Protein AF-A0A963ED57-F1 (afdb_monomer)

Sequence (157 aa):
MKINTRLAALLLGLLLVPQVSIGATWYTIELVLFTRNTTPAASGEVWSQASGDLDWDSSRSGNYALVPGGSLRLSGIEQALKQAAGLTPVIHTAWQQPAYSRNAATPFYLKSDREIAPGTPLIEGMVKVSVSRYLHVDLDLLMRGA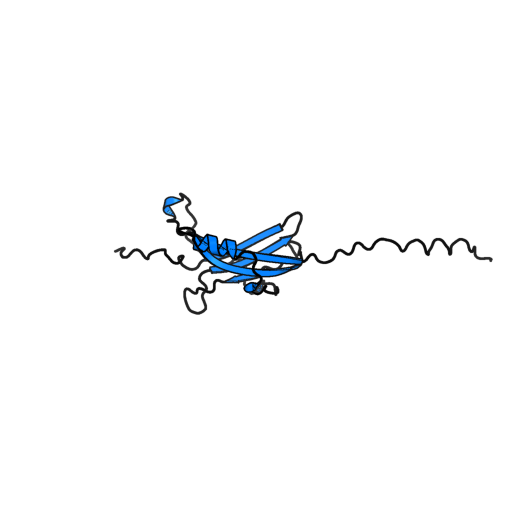PAGAARLPGGF

Mean predicted aligned error: 11.8 Å

Radius of gyration: 25.61 Å; Cα contacts (8 Å, |Δi|>4): 220; chains: 1; bounding box: 74×44×82 Å

Foldseek 3Di:
DDDDPPPPVVVVPPPPPPPPPPDFDKDKDKDWDKFFPDDPVVVPDDDPPDQDDFPDDPVQADDFAWDDPVPQPCVVVQVVQVVDPRMGTFDITITMDTQAAPVGWTWHKDFGPDAPDVVHGQKIFTWTWHDDVHIDIDTGMTGPDDDPPPDPPPDDD

Secondary structure (DSSP, 8-state):
----TTSTTTSSSTT----------EEEEEEEEEEE---GGGT-----S--PPPSS-GGG---PEEPPGGG-S-HHHHHHHHHSTTEEEEEEEEEEEE---TTTPPPEEEE-S-EEETTEESEEEEEEEEESSSEEEEEEEEE-SPPTT----S---

Solvent-accessible surface area (backbone atoms only — not comparable to full-atom values): 10128 Å² total; per-residue (Å²): 141,81,84,75,82,76,62,69,72,67,70,74,69,76,75,80,68,81,76,77,75,82,65,83,52,72,42,79,51,73,48,77,43,65,46,68,75,66,65,62,83,77,72,76,57,86,71,77,86,70,78,68,79,74,90,71,62,72,87,55,40,47,93,59,51,72,51,59,79,93,73,57,84,56,59,68,56,55,52,51,37,62,71,38,89,53,37,44,69,54,39,77,52,35,31,43,44,66,69,26,38,72,91,70,36,46,29,38,68,49,63,25,89,53,57,80,46,95,96,36,46,31,33,36,37,36,42,32,58,22,39,72,100,53,83,43,77,49,79,45,77,44,69,76,61,80,59,94,80,68,70,79,75,86,81,84,132

Structure (mmCIF, N/CA/C/O backbone):
data_AF-A0A963ED57-F1
#
_entry.id   AF-A0A963ED57-F1
#
loop_
_atom_site.group_PDB
_atom_site.id
_atom_site.type_symbol
_atom_site.label_atom_id
_atom_site.label_alt_id
_atom_site.label_comp_id
_atom_site.label_asym_id
_atom_site.label_entity_id
_atom_site.label_seq_id
_atom_site.pdbx_PDB_ins_code
_atom_site.Cartn_x
_atom_site.Cartn_y
_atom_site.Cartn_z
_atom_site.occupancy
_atom_site.B_iso_or_equiv
_atom_site.auth_seq_id
_atom_site.auth_comp_id
_atom_site.auth_asym_id
_atom_site.auth_atom_id
_atom_site.pdbx_PDB_model_num
ATOM 1 N N . MET A 1 1 ? 55.227 -20.324 -46.905 1.00 44.97 1 MET A N 1
ATOM 2 C CA . MET A 1 1 ? 54.123 -19.784 -46.086 1.00 44.97 1 MET A CA 1
ATOM 3 C C . MET A 1 1 ? 52.806 -20.080 -46.801 1.00 44.97 1 MET A C 1
ATOM 5 O O . MET A 1 1 ? 52.535 -19.462 -47.819 1.00 44.97 1 MET A O 1
ATOM 9 N N . LYS A 1 2 ? 52.058 -21.104 -46.371 1.00 43.78 2 LYS A N 1
ATOM 10 C CA . LYS A 1 2 ? 50.724 -21.449 -46.896 1.00 43.78 2 LYS A CA 1
ATOM 11 C C . LYS A 1 2 ? 49.820 -21.702 -45.689 1.00 43.78 2 LYS A C 1
ATOM 13 O O . LYS A 1 2 ? 50.120 -22.567 -44.876 1.00 43.78 2 LYS A O 1
ATOM 18 N N . ILE A 1 3 ? 48.812 -20.851 -45.534 1.00 56.28 3 ILE A N 1
ATOM 19 C CA . ILE A 1 3 ? 47.884 -20.810 -44.399 1.00 56.28 3 ILE A CA 1
ATOM 20 C C . ILE A 1 3 ? 46.877 -21.962 -44.528 1.00 56.28 3 ILE A C 1
ATOM 22 O O . ILE A 1 3 ? 46.279 -22.153 -45.585 1.00 56.28 3 ILE A O 1
ATOM 26 N N . ASN A 1 4 ? 46.710 -22.736 -43.453 1.00 53.25 4 ASN A N 1
ATOM 27 C CA . ASN A 1 4 ? 45.849 -23.917 -43.395 1.00 53.25 4 ASN A CA 1
ATOM 28 C C . ASN A 1 4 ? 44.364 -23.520 -43.298 1.00 53.25 4 ASN A C 1
ATOM 30 O O . ASN A 1 4 ? 43.897 -23.039 -42.269 1.00 53.25 4 ASN A O 1
ATOM 34 N N . THR A 1 5 ? 43.592 -23.803 -44.346 1.00 55.78 5 THR A N 1
ATOM 35 C CA . THR A 1 5 ? 42.151 -23.514 -44.504 1.00 55.78 5 THR A CA 1
ATOM 36 C C . THR A 1 5 ? 41.204 -24.396 -43.673 1.00 55.78 5 THR A C 1
ATOM 38 O O . THR A 1 5 ? 40.006 -24.432 -43.932 1.00 55.78 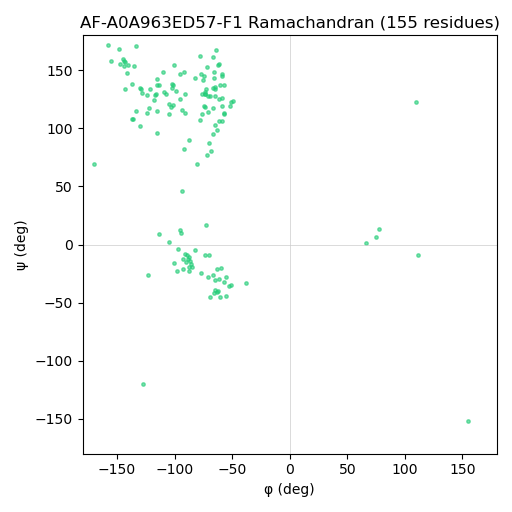5 THR A O 1
ATOM 41 N N . ARG A 1 6 ? 41.691 -25.098 -42.641 1.00 50.69 6 ARG A N 1
ATOM 42 C CA . ARG A 1 6 ? 40.846 -25.934 -41.756 1.00 50.69 6 ARG A CA 1
ATOM 43 C C . ARG A 1 6 ? 40.308 -25.186 -40.527 1.00 50.69 6 ARG A C 1
ATOM 45 O O . ARG A 1 6 ? 39.450 -25.712 -39.831 1.00 50.69 6 ARG A O 1
ATOM 52 N N . LEU A 1 7 ? 40.768 -23.955 -40.289 1.00 49.81 7 LEU A N 1
ATOM 53 C CA . LEU A 1 7 ? 40.365 -23.127 -39.142 1.00 49.81 7 LEU A CA 1
ATOM 54 C C . LEU A 1 7 ? 39.118 -22.259 -39.394 1.00 49.81 7 LEU A C 1
ATOM 56 O O . LEU A 1 7 ? 38.535 -21.752 -38.442 1.00 49.81 7 LEU A O 1
ATOM 60 N N . ALA A 1 8 ? 38.661 -22.122 -40.644 1.00 47.25 8 ALA A N 1
ATOM 61 C CA . ALA A 1 8 ? 37.524 -21.254 -40.971 1.00 47.25 8 ALA A CA 1
ATOM 62 C C . ALA A 1 8 ? 36.150 -21.853 -40.605 1.00 47.25 8 ALA A C 1
ATOM 64 O O . ALA A 1 8 ? 35.205 -21.108 -40.368 1.00 47.25 8 ALA A O 1
ATOM 65 N N . ALA A 1 9 ? 36.026 -23.183 -40.511 1.00 47.84 9 ALA A N 1
ATOM 66 C CA . ALA A 1 9 ? 34.744 -23.835 -40.219 1.00 47.84 9 ALA A CA 1
ATOM 67 C C . ALA A 1 9 ? 34.430 -23.950 -38.714 1.00 47.84 9 ALA A C 1
ATOM 69 O O . ALA A 1 9 ? 33.278 -24.160 -38.348 1.00 47.84 9 ALA A O 1
ATOM 70 N N . LEU A 1 10 ? 35.426 -23.787 -37.833 1.00 45.84 10 LEU A N 1
ATOM 71 C CA . LEU A 1 10 ? 35.242 -23.920 -36.380 1.00 45.84 10 LEU A CA 1
ATOM 72 C C . LEU A 1 10 ? 34.862 -22.602 -35.683 1.00 45.84 10 LEU A C 1
ATOM 74 O O . LEU A 1 10 ? 34.364 -22.629 -34.563 1.00 45.84 10 LEU A O 1
ATOM 78 N N . LEU A 1 11 ? 35.039 -21.458 -36.351 1.00 49.28 11 LEU A N 1
ATOM 79 C CA . LEU A 1 11 ? 34.681 -20.135 -35.821 1.00 49.28 11 LEU A CA 1
ATOM 80 C C . LEU A 1 11 ? 33.221 -19.732 -36.090 1.00 49.28 11 LEU A C 1
ATOM 82 O O . LEU A 1 11 ? 32.723 -18.822 -35.436 1.00 49.28 11 LEU A O 1
ATOM 86 N N . LEU A 1 12 ? 32.512 -20.422 -36.993 1.00 47.50 12 LEU A N 1
ATOM 87 C CA . LEU A 1 12 ? 31.107 -20.118 -37.309 1.00 47.50 12 LEU A CA 1
ATOM 88 C C . LEU A 1 12 ? 30.088 -20.919 -36.474 1.00 47.50 12 LEU A C 1
ATOM 90 O O . LEU A 1 12 ? 28.908 -20.585 -36.470 1.00 47.50 12 LEU A O 1
ATOM 94 N N . GLY A 1 13 ? 30.525 -21.962 -35.759 1.00 48.44 13 GLY A N 1
ATOM 95 C CA . GLY A 1 13 ? 29.647 -22.823 -34.953 1.00 48.44 13 GLY A CA 1
ATOM 96 C C . GLY A 1 13 ? 29.433 -22.373 -33.502 1.00 48.44 13 GLY A C 1
ATOM 97 O O . GLY A 1 13 ? 28.594 -22.944 -32.814 1.00 48.44 13 GLY A O 1
ATOM 98 N N . LEU A 1 14 ? 30.169 -21.364 -33.017 1.00 49.56 14 LEU A N 1
ATOM 99 C CA . LEU A 1 14 ? 30.226 -21.016 -31.587 1.00 49.56 14 LEU A CA 1
ATOM 100 C C . LEU A 1 14 ? 29.253 -19.898 -31.151 1.00 49.56 14 LEU A C 1
ATOM 102 O O . LEU A 1 14 ? 29.373 -19.381 -30.045 1.00 49.56 14 LEU A O 1
ATOM 106 N N . LEU A 1 15 ? 28.286 -19.507 -31.987 1.00 54.69 15 LEU A N 1
ATOM 107 C CA . LEU A 1 15 ? 27.373 -18.386 -31.689 1.00 54.69 15 LEU A CA 1
ATOM 108 C C . LEU A 1 15 ? 25.898 -18.775 -31.488 1.00 54.69 15 LEU A C 1
ATOM 110 O O . LEU A 1 15 ? 25.062 -17.893 -31.323 1.00 54.69 15 LEU A O 1
ATOM 114 N N . LEU A 1 16 ? 25.565 -20.069 -31.405 1.00 56.88 16 LEU A N 1
ATOM 115 C CA . LEU A 1 16 ? 24.228 -20.534 -30.996 1.00 56.88 16 LEU A CA 1
ATOM 116 C C . LEU A 1 16 ? 24.154 -20.834 -29.487 1.00 56.88 16 LEU A C 1
ATOM 118 O O . LEU A 1 16 ? 23.624 -21.859 -29.065 1.00 56.88 16 LEU A O 1
ATOM 122 N N . VAL A 1 17 ? 24.680 -19.942 -28.642 1.00 68.94 17 VAL A N 1
ATOM 123 C CA . VAL A 1 17 ? 24.314 -19.979 -27.218 1.00 68.94 17 VAL A CA 1
ATOM 124 C C . VAL A 1 17 ? 22.889 -19.431 -27.122 1.00 68.94 17 VAL A C 1
ATOM 126 O O . VAL A 1 17 ? 22.691 -18.269 -27.498 1.00 68.94 17 VAL A O 1
ATOM 129 N N . PRO A 1 18 ? 21.893 -20.209 -26.649 1.00 62.72 18 PRO A N 1
ATOM 130 C CA . PRO A 1 18 ? 20.570 -19.665 -26.396 1.00 62.72 18 PRO A CA 1
ATOM 131 C C . PRO A 1 18 ? 20.734 -18.518 -25.404 1.00 62.72 18 PRO A C 1
ATOM 133 O O . PRO A 1 18 ? 21.156 -18.713 -24.264 1.00 62.72 18 PRO A O 1
ATOM 136 N N . GLN A 1 19 ? 20.459 -17.302 -25.868 1.00 66.00 19 GLN A N 1
ATOM 137 C CA . GLN A 1 19 ? 20.383 -16.149 -24.993 1.00 66.00 19 GLN A CA 1
ATOM 138 C C . GLN A 1 19 ? 19.189 -16.414 -24.081 1.00 66.00 19 GLN A C 1
ATOM 140 O O . GLN A 1 19 ? 18.041 -16.319 -24.515 1.00 66.00 19 GLN A O 1
ATOM 145 N N . VAL A 1 20 ? 19.438 -16.814 -22.834 1.00 61.75 20 VAL A N 1
ATOM 146 C CA . VAL A 1 20 ? 18.385 -16.807 -21.823 1.00 61.75 20 VAL A CA 1
ATOM 147 C C . VAL A 1 20 ? 18.059 -15.337 -21.608 1.00 61.75 20 VAL A C 1
ATOM 149 O O . VAL A 1 20 ? 18.759 -14.632 -20.883 1.00 61.75 20 VAL A O 1
ATOM 152 N N . SER A 1 21 ? 17.040 -14.843 -22.308 1.00 60.00 21 SER A N 1
ATOM 153 C CA . SER A 1 21 ? 16.480 -13.530 -22.037 1.00 60.00 21 SER A CA 1
ATOM 154 C C . SER A 1 21 ? 15.910 -13.573 -20.627 1.00 60.00 21 SER A C 1
ATOM 156 O O . SER A 1 21 ? 14.800 -14.055 -20.408 1.00 60.00 21 SER A O 1
ATOM 158 N N . ILE A 1 22 ? 16.671 -13.070 -19.656 1.00 59.59 22 ILE A N 1
ATOM 159 C CA . ILE A 1 22 ? 16.126 -12.695 -18.354 1.00 59.59 22 ILE A CA 1
ATOM 160 C C . ILE A 1 22 ? 15.314 -11.423 -18.605 1.00 59.59 22 ILE A C 1
ATOM 162 O O . ILE A 1 22 ? 15.776 -10.305 -18.388 1.00 59.59 22 ILE A O 1
ATOM 166 N N . GLY A 1 23 ? 14.119 -11.585 -19.174 1.00 58.78 23 GLY A N 1
ATOM 167 C CA . GLY A 1 23 ? 13.146 -10.507 -19.232 1.00 58.78 23 GLY A CA 1
ATOM 168 C C . GLY A 1 23 ? 12.803 -10.091 -17.806 1.00 58.78 23 GLY A C 1
ATOM 169 O O . GLY A 1 23 ? 12.635 -10.946 -16.932 1.00 58.78 23 GLY A O 1
ATOM 170 N N . ALA A 1 24 ? 12.715 -8.784 -17.556 1.00 70.81 24 ALA A N 1
ATOM 171 C CA . ALA A 1 24 ? 12.230 -8.283 -16.279 1.00 70.81 24 ALA A CA 1
ATOM 172 C C . ALA A 1 24 ? 10.826 -8.858 -16.045 1.00 70.81 24 ALA A C 1
ATOM 174 O O . ALA A 1 24 ? 9.896 -8.567 -16.795 1.00 70.81 24 ALA A O 1
ATOM 175 N N . THR A 1 25 ? 10.682 -9.729 -15.047 1.00 86.50 25 THR A N 1
ATOM 176 C CA . THR A 1 25 ? 9.367 -10.239 -14.655 1.00 86.50 25 THR A CA 1
ATOM 177 C C . THR A 1 25 ? 8.596 -9.084 -14.032 1.00 86.50 25 THR A C 1
ATOM 179 O O . THR A 1 25 ? 9.120 -8.414 -13.148 1.00 86.50 25 THR A O 1
ATOM 182 N N . TRP A 1 26 ? 7.380 -8.824 -14.502 1.00 91.50 26 TRP A N 1
ATOM 183 C CA . TRP A 1 26 ? 6.526 -7.765 -13.970 1.00 91.50 26 TRP A CA 1
ATOM 184 C C . TRP A 1 26 ? 5.459 -8.353 -13.057 1.00 91.50 26 TRP A C 1
ATOM 186 O O . TRP A 1 26 ? 4.840 -9.364 -13.389 1.00 91.50 26 TRP A O 1
ATOM 196 N N . TYR A 1 27 ? 5.219 -7.687 -11.933 1.00 92.81 27 TYR A N 1
ATOM 197 C CA . TYR A 1 27 ? 4.144 -8.017 -11.010 1.00 92.81 27 TYR A CA 1
ATOM 198 C C . TYR A 1 27 ? 3.126 -6.887 -10.951 1.00 92.81 27 TYR A C 1
ATOM 200 O O . TYR A 1 27 ? 3.479 -5.708 -10.947 1.00 92.81 27 TYR A O 1
ATOM 208 N N . THR A 1 28 ? 1.857 -7.272 -10.850 1.00 96.00 28 THR A N 1
ATOM 209 C CA . THR A 1 28 ? 0.821 -6.400 -10.298 1.00 96.00 28 THR A CA 1
ATOM 210 C C . THR A 1 28 ? 0.713 -6.716 -8.817 1.00 96.00 28 THR A C 1
ATOM 212 O O . THR A 1 28 ? 0.378 -7.845 -8.458 1.00 96.00 28 THR A O 1
ATOM 215 N N . ILE A 1 29 ? 1.037 -5.745 -7.971 1.00 95.88 29 ILE A N 1
ATOM 216 C CA . ILE A 1 29 ? 0.823 -5.846 -6.532 1.00 95.88 29 ILE A CA 1
ATOM 217 C C . ILE A 1 29 ? -0.500 -5.173 -6.222 1.00 95.88 29 ILE A C 1
ATOM 219 O O . ILE A 1 29 ? -0.690 -4.014 -6.571 1.00 95.88 29 ILE A O 1
ATOM 223 N N . GLU A 1 30 ? -1.394 -5.904 -5.571 1.00 97.50 30 GLU A N 1
ATOM 224 C CA . GLU A 1 30 ? -2.699 -5.421 -5.143 1.00 97.50 30 GLU A CA 1
ATOM 225 C C . GLU A 1 30 ? -2.837 -5.636 -3.638 1.00 97.50 30 GLU A C 1
ATOM 227 O O . GLU A 1 30 ? -2.566 -6.724 -3.127 1.00 97.50 30 GLU A O 1
ATOM 232 N N . LEU A 1 31 ? -3.210 -4.575 -2.927 1.00 96.00 31 LEU A N 1
ATOM 233 C CA . LEU A 1 31 ? -3.250 -4.526 -1.474 1.00 96.00 31 LEU A CA 1
ATOM 234 C C . LEU A 1 31 ? -4.620 -4.034 -1.010 1.00 96.00 31 LEU A C 1
ATOM 236 O O . LEU A 1 31 ? -5.089 -2.978 -1.438 1.00 96.00 31 LEU A O 1
ATOM 240 N N . VAL A 1 32 ? -5.211 -4.775 -0.071 1.00 96.19 32 VAL A N 1
ATOM 241 C CA . VAL A 1 32 ? -6.376 -4.342 0.705 1.00 96.19 32 VAL A CA 1
ATOM 242 C C . VAL A 1 32 ? -5.955 -4.233 2.165 1.00 96.19 32 VAL A C 1
ATOM 244 O O . VAL A 1 32 ? -5.619 -5.236 2.794 1.00 96.19 32 VAL A O 1
ATOM 247 N N . LEU A 1 33 ? -5.972 -3.019 2.707 1.00 94.62 33 LEU A N 1
ATOM 248 C CA . LEU A 1 33 ? -5.738 -2.760 4.122 1.00 94.62 33 LEU A CA 1
ATOM 249 C C . LEU A 1 33 ? -7.084 -2.528 4.805 1.00 94.62 33 LEU A C 1
ATOM 251 O O . LEU A 1 33 ? -7.942 -1.819 4.275 1.00 94.62 33 LEU A O 1
ATOM 255 N N . PHE A 1 34 ? -7.275 -3.109 5.984 1.00 93.25 34 PHE A N 1
ATOM 256 C CA . PHE A 1 34 ? -8.502 -2.979 6.761 1.00 93.25 34 PHE A CA 1
ATOM 257 C C . PHE A 1 34 ? -8.185 -2.835 8.246 1.00 93.25 34 PHE A C 1
ATOM 259 O O . PHE A 1 34 ? -7.153 -3.286 8.736 1.00 93.25 34 PHE A O 1
ATOM 266 N N . THR A 1 35 ? -9.101 -2.201 8.962 1.00 88.38 35 THR A N 1
ATOM 267 C CA . THR A 1 35 ? -9.069 -2.092 10.419 1.00 88.38 35 THR A CA 1
ATOM 268 C C . THR A 1 35 ? -10.018 -3.105 11.034 1.00 88.38 35 THR A C 1
ATOM 270 O O . THR A 1 35 ? -10.990 -3.526 10.399 1.00 88.38 35 THR A O 1
ATOM 273 N N . ARG A 1 36 ? -9.734 -3.491 12.278 1.00 85.62 36 ARG A N 1
ATOM 274 C CA . ARG A 1 36 ? -10.599 -4.351 13.078 1.00 85.62 36 ARG A CA 1
ATOM 275 C C . ARG A 1 36 ? -11.085 -3.590 14.306 1.00 85.62 36 ARG A C 1
ATOM 277 O O . ARG A 1 36 ? -10.281 -3.055 15.065 1.00 85.62 36 ARG A O 1
ATOM 284 N N . ASN A 1 37 ? -12.392 -3.593 14.531 1.00 76.50 37 ASN A N 1
ATOM 285 C CA . ASN A 1 37 ? -13.025 -3.010 15.710 1.00 76.50 37 ASN A CA 1
ATOM 286 C C . ASN A 1 37 ? -12.909 -3.984 16.894 1.00 76.50 37 ASN A C 1
ATOM 288 O O . ASN A 1 37 ? -13.891 -4.596 17.307 1.00 76.50 37 ASN A O 1
ATOM 292 N N . THR A 1 38 ? -11.698 -4.185 17.414 1.00 65.19 38 THR A N 1
ATOM 293 C CA . THR A 1 38 ? -11.474 -4.910 18.674 1.00 65.19 38 THR A CA 1
ATOM 294 C C . THR A 1 38 ? -11.205 -3.933 19.801 1.00 65.19 38 THR A C 1
ATOM 296 O O . THR A 1 38 ? -10.373 -3.041 19.664 1.00 65.19 38 THR A O 1
ATOM 299 N N . THR A 1 39 ? -11.849 -4.140 20.947 1.00 57.44 39 THR A N 1
ATOM 300 C CA . THR A 1 39 ? -11.421 -3.534 22.209 1.00 57.44 39 THR A CA 1
ATOM 301 C C . THR A 1 39 ? -10.064 -4.152 22.577 1.00 57.44 39 THR A C 1
ATOM 303 O O . THR A 1 39 ? -10.026 -5.367 22.781 1.00 57.44 39 THR A O 1
ATOM 306 N N . PRO A 1 40 ? -8.955 -3.390 22.674 1.00 56.22 40 PRO A N 1
ATOM 307 C CA . PRO A 1 40 ? -7.623 -3.955 22.946 1.00 56.22 40 PRO A CA 1
ATOM 308 C C . PRO A 1 40 ? -7.560 -4.799 24.230 1.00 56.22 40 PRO A C 1
ATOM 310 O O . PRO A 1 40 ? -6.810 -5.762 24.318 1.00 56.22 40 PRO A O 1
ATOM 313 N N . ALA A 1 41 ? -8.425 -4.501 25.207 1.00 52.59 41 ALA A N 1
ATOM 314 C CA . ALA A 1 41 ? -8.548 -5.268 26.446 1.00 52.59 41 ALA A CA 1
ATOM 315 C C . ALA A 1 41 ? -9.014 -6.728 26.248 1.00 52.59 41 ALA A C 1
ATOM 317 O O . ALA A 1 41 ? -8.787 -7.558 27.122 1.00 52.59 41 ALA A O 1
ATOM 318 N N . ALA A 1 42 ? -9.661 -7.056 25.123 1.00 55.66 42 ALA A N 1
ATOM 319 C CA . ALA A 1 42 ? -10.189 -8.394 24.857 1.00 55.66 42 ALA A CA 1
ATOM 320 C C . ALA A 1 42 ? -9.172 -9.342 24.194 1.00 55.66 42 ALA A C 1
ATOM 322 O O . ALA A 1 42 ? -9.366 -10.553 24.252 1.00 55.66 42 ALA A O 1
ATOM 323 N N . SER A 1 43 ? -8.105 -8.827 23.565 1.00 62.09 43 SER A N 1
ATOM 324 C CA . SER A 1 43 ? -7.091 -9.666 22.907 1.00 62.09 43 SER A CA 1
ATOM 325 C C . SER A 1 43 ? -5.970 -10.118 23.846 1.00 62.09 43 SER A C 1
ATOM 327 O O . SER A 1 43 ? -5.185 -10.979 23.465 1.00 62.09 43 SER A O 1
ATOM 329 N N . GLY A 1 44 ? -5.875 -9.558 25.060 1.00 58.38 44 GLY A N 1
ATOM 330 C CA . GLY A 1 44 ? -4.759 -9.815 25.982 1.00 58.38 44 GLY A CA 1
ATOM 331 C C . GLY A 1 44 ? -3.406 -9.285 25.482 1.00 58.38 44 GLY A C 1
ATOM 332 O O . GLY A 1 44 ? -2.393 -9.450 26.157 1.00 58.38 44 GLY A O 1
ATOM 333 N N . GLU A 1 45 ? -3.383 -8.635 24.317 1.00 56.97 45 GLU A N 1
ATOM 334 C CA . GLU A 1 45 ? -2.187 -8.085 23.697 1.00 56.97 45 GLU A CA 1
ATOM 335 C C . GLU A 1 45 ? -1.992 -6.635 24.144 1.00 56.97 45 GLU A C 1
ATOM 337 O O . GLU A 1 45 ? -2.774 -5.740 23.812 1.00 56.97 45 GLU A O 1
ATOM 342 N N . VAL A 1 46 ? -0.924 -6.394 24.900 1.00 60.91 46 VAL A N 1
ATOM 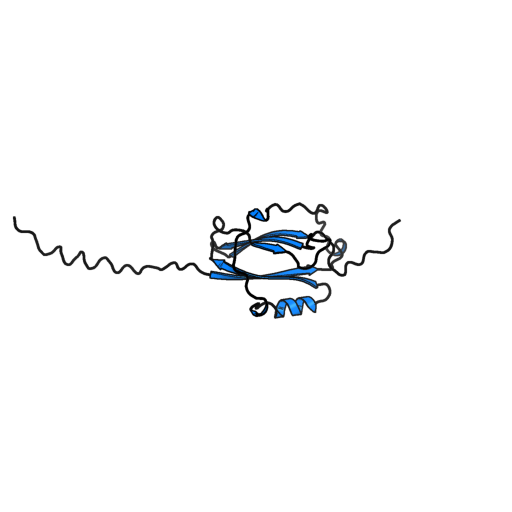343 C CA . VAL A 1 46 ? -0.502 -5.046 25.285 1.00 60.91 46 VAL A CA 1
ATOM 344 C C . VAL A 1 46 ? 0.411 -4.501 24.191 1.00 60.91 46 VAL A C 1
ATOM 346 O O . VAL A 1 46 ? 1.624 -4.697 24.214 1.00 60.91 46 VAL A O 1
ATOM 349 N N . TRP A 1 47 ? -0.187 -3.830 23.210 1.00 67.50 47 TRP A N 1
ATOM 350 C CA . TRP A 1 47 ? 0.544 -3.079 22.191 1.00 67.50 47 TRP A CA 1
ATOM 351 C C . TRP A 1 47 ? 1.070 -1.765 22.784 1.00 67.50 47 TRP A C 1
ATOM 353 O O . TRP A 1 47 ? 0.389 -1.124 23.590 1.00 67.50 47 TRP A O 1
ATOM 363 N N . SER A 1 48 ? 2.287 -1.356 22.411 1.00 59.44 48 SER A N 1
ATOM 364 C CA . SER A 1 48 ? 2.858 -0.088 22.874 1.00 59.44 48 SER A CA 1
ATOM 365 C C . SER A 1 48 ? 1.951 1.074 22.467 1.00 59.44 48 SER A C 1
ATOM 367 O O . SER A 1 48 ? 1.630 1.230 21.293 1.00 59.44 48 SER A O 1
ATOM 369 N N . GLN A 1 49 ? 1.551 1.905 23.431 1.00 58.09 49 GLN A N 1
ATOM 370 C CA . GLN A 1 49 ? 0.639 3.033 23.192 1.00 58.09 49 GLN A CA 1
ATOM 371 C C . GLN A 1 49 ? 1.290 4.217 22.463 1.00 58.09 49 GLN A C 1
ATOM 373 O O . GLN A 1 49 ? 0.596 5.153 22.073 1.00 58.09 49 GLN A O 1
ATOM 378 N N . ALA A 1 50 ? 2.612 4.197 22.288 1.00 56.66 50 ALA A N 1
ATOM 379 C CA . ALA A 1 50 ? 3.296 5.177 21.466 1.00 56.66 50 ALA A CA 1
ATOM 380 C C . ALA A 1 50 ? 3.091 4.810 19.993 1.00 56.66 50 ALA A C 1
ATOM 382 O O . ALA A 1 50 ? 3.680 3.847 19.501 1.00 56.66 50 ALA A O 1
ATOM 383 N N . SER A 1 51 ? 2.257 5.577 19.294 1.00 60.75 51 SER A N 1
ATOM 384 C CA . SER A 1 51 ? 2.310 5.642 17.837 1.00 60.75 51 SER A CA 1
ATOM 385 C C . SER A 1 51 ? 3.691 6.193 17.478 1.00 60.75 51 SER A C 1
ATOM 387 O O . SER A 1 51 ? 3.966 7.358 17.754 1.00 60.75 51 SER A O 1
ATOM 389 N N . GLY A 1 52 ? 4.587 5.344 16.975 1.00 67.12 52 GLY A N 1
ATOM 390 C CA . GLY A 1 52 ? 5.884 5.794 16.470 1.00 67.12 52 GLY A CA 1
ATOM 391 C C . GLY A 1 52 ? 5.721 6.717 15.260 1.00 67.12 52 GLY A C 1
ATOM 392 O O . GLY A 1 52 ? 4.640 6.803 14.672 1.00 67.12 52 GLY A O 1
ATOM 393 N N . ASP A 1 53 ? 6.798 7.396 14.883 1.00 78.38 53 ASP A N 1
ATOM 394 C CA . ASP A 1 53 ? 6.879 8.047 13.576 1.00 78.38 53 ASP A CA 1
ATOM 395 C C . ASP A 1 53 ? 7.183 7.003 12.491 1.00 78.38 53 ASP A C 1
ATOM 397 O O . ASP A 1 53 ? 7.633 5.898 12.792 1.00 78.38 53 ASP A O 1
ATOM 401 N N . LEU A 1 54 ? 6.926 7.346 11.226 1.00 82.25 54 LEU A N 1
ATOM 402 C CA . LEU A 1 54 ? 7.354 6.511 10.102 1.00 82.25 54 LEU A CA 1
ATOM 403 C C . LEU A 1 54 ? 8.888 6.484 10.048 1.00 82.25 54 LEU A C 1
ATOM 405 O O . LEU A 1 54 ? 9.525 7.538 9.980 1.00 82.25 54 LEU A O 1
ATOM 409 N N . ASP A 1 55 ? 9.472 5.290 10.011 1.00 79.62 55 ASP A N 1
ATOM 410 C CA . ASP A 1 55 ? 10.910 5.088 9.807 1.00 79.62 55 ASP A CA 1
ATOM 411 C C . ASP A 1 55 ? 11.323 5.422 8.360 1.00 79.62 55 ASP A C 1
ATOM 413 O O . ASP A 1 55 ? 12.473 5.791 8.080 1.00 79.62 55 ASP A O 1
ATOM 417 N N . TRP A 1 56 ? 10.403 5.276 7.402 1.00 78.44 56 TRP A N 1
ATOM 418 C CA . TRP A 1 56 ? 10.605 5.585 5.991 1.00 78.44 56 TRP A CA 1
ATOM 419 C C . TRP A 1 56 ? 9.906 6.882 5.585 1.00 78.44 56 TRP A C 1
ATOM 421 O O . TRP A 1 56 ? 8.688 6.957 5.450 1.00 78.44 56 TRP A O 1
ATOM 431 N N . ASP A 1 57 ? 10.715 7.891 5.266 1.00 74.25 57 ASP A N 1
ATOM 432 C CA . ASP A 1 57 ? 10.247 9.108 4.603 1.00 74.25 57 ASP A CA 1
ATOM 433 C C . ASP A 1 57 ? 9.718 8.811 3.184 1.00 74.25 57 ASP A C 1
ATOM 435 O O . ASP A 1 57 ? 10.361 8.108 2.394 1.00 74.25 57 ASP A O 1
ATOM 439 N N . SER A 1 58 ? 8.565 9.413 2.862 1.00 70.56 58 SER A N 1
ATOM 440 C CA . SER A 1 58 ? 7.947 9.552 1.532 1.00 70.56 58 SER A CA 1
ATOM 441 C C . SER A 1 58 ? 8.928 9.806 0.376 1.00 70.56 58 SER A C 1
ATOM 443 O O . SER A 1 58 ? 8.718 9.285 -0.720 1.00 70.56 58 SER A O 1
ATOM 445 N N . SER A 1 59 ? 10.034 10.524 0.606 1.00 77.06 59 SER A N 1
ATOM 446 C CA . SER A 1 59 ? 11.078 10.799 -0.394 1.00 77.06 59 SER A CA 1
ATOM 447 C C . SER A 1 59 ? 11.747 9.544 -0.963 1.00 77.06 59 SER A C 1
ATOM 449 O O . SER A 1 59 ? 12.321 9.585 -2.050 1.00 77.06 59 SER A O 1
ATOM 451 N N . ARG A 1 60 ? 11.656 8.409 -0.259 1.00 78.00 60 ARG A N 1
ATOM 452 C CA . ARG A 1 60 ? 12.178 7.112 -0.711 1.00 78.00 60 ARG A CA 1
ATOM 453 C C . ARG A 1 60 ? 11.228 6.378 -1.656 1.00 78.00 60 ARG A C 1
ATOM 455 O O . ARG A 1 60 ? 11.596 5.309 -2.144 1.00 78.00 60 ARG A O 1
ATOM 462 N N . SER A 1 61 ? 10.021 6.902 -1.891 1.00 87.81 61 SER A N 1
ATOM 463 C CA . SER A 1 61 ? 9.009 6.227 -2.701 1.00 87.81 61 SER A CA 1
ATOM 464 C C . SER A 1 61 ? 9.447 6.086 -4.157 1.00 87.81 61 SER A C 1
ATOM 466 O O . SER A 1 61 ? 9.897 7.036 -4.796 1.00 87.81 61 SER A O 1
ATOM 468 N N . GLY A 1 62 ? 9.261 4.890 -4.707 1.00 88.19 62 GLY A N 1
ATOM 469 C CA . GLY A 1 62 ? 9.356 4.635 -6.135 1.00 88.19 62 GLY A CA 1
ATOM 470 C C . GLY A 1 62 ? 8.178 5.223 -6.904 1.00 88.19 62 GLY A C 1
ATOM 471 O O . GLY A 1 62 ? 7.066 5.335 -6.386 1.00 88.19 62 GLY A O 1
ATOM 472 N N . ASN A 1 63 ? 8.421 5.538 -8.175 1.00 92.12 63 ASN A N 1
ATOM 473 C CA . ASN A 1 63 ? 7.385 5.937 -9.125 1.00 92.12 63 ASN A CA 1
ATOM 474 C C . ASN A 1 63 ? 6.869 4.701 -9.864 1.00 92.12 63 ASN A C 1
ATOM 476 O O . ASN A 1 63 ? 7.317 4.390 -10.969 1.00 92.12 63 ASN A O 1
ATOM 480 N N . TYR A 1 64 ? 5.955 3.972 -9.232 1.00 94.44 64 TYR A N 1
ATOM 481 C CA . TYR A 1 64 ? 5.291 2.830 -9.854 1.00 94.44 64 TYR A CA 1
ATOM 482 C C . TYR A 1 64 ? 3.988 3.239 -10.539 1.00 94.44 64 TYR A C 1
ATOM 484 O O . TYR A 1 64 ? 3.293 4.152 -10.095 1.00 94.44 64 TYR A O 1
ATOM 492 N N . ALA A 1 65 ? 3.643 2.543 -11.622 1.00 94.56 65 ALA A N 1
ATOM 493 C CA . ALA A 1 65 ? 2.404 2.798 -12.343 1.00 94.56 65 ALA A CA 1
ATOM 494 C C . ALA A 1 65 ? 1.213 2.244 -11.555 1.00 94.56 65 ALA A C 1
ATOM 496 O O . ALA A 1 65 ? 1.139 1.039 -11.309 1.00 94.56 65 ALA A O 1
ATOM 497 N N . LEU A 1 66 ? 0.278 3.115 -11.174 1.00 96.12 66 LEU A N 1
ATOM 498 C CA . LEU A 1 66 ? -0.972 2.705 -10.538 1.00 96.12 66 LEU A CA 1
ATOM 499 C C . LEU A 1 66 ? -1.834 1.892 -11.504 1.00 96.12 66 LEU A C 1
ATOM 501 O O . LEU A 1 66 ? -1.923 2.191 -12.697 1.00 96.12 66 LEU A O 1
ATOM 505 N N . VAL A 1 67 ? -2.515 0.891 -10.963 1.00 96.81 67 VAL A N 1
ATOM 506 C CA . VAL A 1 67 ? -3.542 0.136 -11.676 1.00 96.81 67 VAL A CA 1
ATOM 507 C C . VAL A 1 67 ? -4.896 0.810 -11.427 1.00 96.81 67 VAL A C 1
ATOM 509 O O . VAL A 1 67 ? -5.240 1.067 -10.272 1.00 96.81 67 VAL A O 1
ATOM 512 N N . PRO A 1 68 ? -5.688 1.102 -12.475 1.00 94.19 68 PRO A N 1
ATOM 513 C CA . PRO A 1 68 ? -7.007 1.703 -12.308 1.00 94.19 68 PRO A CA 1
ATOM 514 C C . PRO A 1 68 ? -7.943 0.840 -11.458 1.00 94.19 68 PRO A C 1
ATOM 516 O O . PRO A 1 68 ? -7.965 -0.382 -11.600 1.00 94.19 68 PRO A O 1
ATOM 519 N N . GLY A 1 69 ? -8.798 1.486 -10.658 1.00 89.62 69 GLY A N 1
ATOM 520 C CA . GLY A 1 69 ? -9.735 0.811 -9.750 1.00 89.62 69 GLY A CA 1
ATOM 521 C C . GLY A 1 69 ? -10.614 -0.259 -10.415 1.00 89.62 69 GLY A C 1
ATOM 522 O O . GLY A 1 69 ? -10.858 -1.311 -9.838 1.00 89.62 69 GLY A O 1
ATOM 523 N N . GLY A 1 70 ? -11.035 -0.044 -11.667 1.00 91.31 70 GLY A N 1
ATOM 524 C CA . GLY A 1 70 ? -11.834 -1.018 -12.425 1.00 91.31 70 GLY A CA 1
ATOM 525 C C . GLY A 1 70 ? -11.080 -2.283 -12.863 1.00 91.31 70 GLY A C 1
ATOM 526 O O . GLY A 1 70 ? -11.697 -3.203 -13.385 1.00 91.31 70 GLY A O 1
ATOM 527 N N . SER A 1 71 ? -9.756 -2.330 -12.690 1.00 95.06 71 SER A N 1
ATOM 528 C CA . SER A 1 71 ? -8.898 -3.489 -12.987 1.00 95.06 71 SER A CA 1
ATOM 529 C C . SER A 1 71 ? -8.437 -4.234 -11.729 1.00 95.06 71 SER A C 1
ATOM 531 O O . SER A 1 71 ? -7.678 -5.198 -11.840 1.00 95.06 71 SER A O 1
ATOM 533 N N . LEU A 1 72 ? -8.883 -3.794 -10.548 1.00 96.62 72 LEU A N 1
ATOM 534 C CA . LEU A 1 72 ? -8.612 -4.454 -9.274 1.00 96.62 72 LEU A CA 1
ATOM 535 C C . LEU A 1 72 ? -9.301 -5.823 -9.232 1.00 96.62 72 LEU A C 1
ATOM 537 O O . LEU A 1 72 ? -10.454 -5.982 -9.638 1.00 96.62 72 LEU A O 1
ATOM 541 N N . ARG A 1 73 ? -8.573 -6.840 -8.775 1.00 97.19 73 ARG A N 1
ATOM 542 C CA . ARG A 1 73 ? -9.009 -8.241 -8.742 1.00 97.19 73 ARG A CA 1
ATOM 543 C C . ARG A 1 73 ? -9.487 -8.665 -7.356 1.00 97.19 73 ARG A C 1
ATOM 545 O O . ARG A 1 73 ? -10.173 -9.679 -7.241 1.00 97.19 73 ARG A O 1
ATOM 552 N N . LEU A 1 74 ? -9.164 -7.903 -6.313 1.00 97.50 74 LEU A N 1
ATOM 553 C CA . LEU A 1 74 ? -9.528 -8.154 -4.920 1.00 97.50 74 LEU A CA 1
ATOM 554 C C . LEU A 1 74 ? -10.811 -7.429 -4.490 1.00 97.50 74 LEU A C 1
ATOM 556 O O . LEU A 1 74 ? -11.172 -7.489 -3.317 1.00 97.50 74 LEU A O 1
ATOM 560 N N . SER A 1 75 ? -11.574 -6.828 -5.410 1.00 96.62 75 SER A N 1
ATOM 561 C CA . SER A 1 75 ? -12.849 -6.162 -5.083 1.00 96.62 75 SER A CA 1
ATOM 562 C C . SER A 1 75 ? -13.857 -7.090 -4.398 1.00 96.62 75 SER A C 1
ATOM 564 O O . SER A 1 75 ? -14.607 -6.653 -3.529 1.00 96.62 75 SER A O 1
ATOM 566 N N . GLY A 1 76 ? -13.850 -8.388 -4.723 1.00 96.69 76 GLY A N 1
ATOM 567 C CA . GLY A 1 76 ? -14.669 -9.379 -4.017 1.00 96.69 76 GLY A CA 1
ATOM 568 C C . GLY A 1 76 ? -14.262 -9.559 -2.549 1.00 96.69 76 GLY A C 1
ATOM 569 O O . GLY A 1 76 ? -15.126 -9.663 -1.681 1.00 96.69 76 GLY A O 1
ATOM 570 N N . ILE A 1 77 ? -12.957 -9.533 -2.257 1.00 97.00 77 ILE A N 1
ATOM 571 C CA . ILE A 1 77 ? -12.426 -9.595 -0.887 1.00 97.00 77 ILE A CA 1
ATOM 572 C C . ILE A 1 77 ? -12.744 -8.305 -0.137 1.00 97.00 77 ILE A C 1
ATOM 574 O O . ILE A 1 77 ? -13.223 -8.364 0.991 1.00 97.00 77 ILE A O 1
ATOM 578 N N . GLU A 1 78 ? -12.541 -7.146 -0.762 1.00 96.50 78 GLU A N 1
ATOM 579 C CA . GLU A 1 78 ? -12.918 -5.857 -0.179 1.00 96.50 78 GLU A CA 1
ATOM 580 C C . GLU A 1 78 ? -14.409 -5.836 0.196 1.00 96.50 78 GLU A C 1
ATOM 582 O O . GLU A 1 78 ? -14.775 -5.429 1.298 1.00 96.50 78 GLU A O 1
ATOM 587 N N . GLN A 1 79 ? -15.274 -6.332 -0.691 1.00 96.75 79 GLN A N 1
ATOM 588 C CA . GLN A 1 79 ? -16.709 -6.409 -0.442 1.00 96.75 79 GLN A CA 1
ATOM 589 C C . GLN A 1 79 ? -17.051 -7.375 0.699 1.00 96.75 79 GLN A C 1
ATOM 591 O O . GLN A 1 79 ? -17.883 -7.045 1.544 1.00 96.75 79 GLN A O 1
ATOM 596 N N . ALA A 1 80 ? -16.395 -8.535 0.766 1.00 96.50 80 ALA A N 1
ATOM 597 C CA . ALA A 1 80 ? -16.563 -9.470 1.875 1.00 96.50 80 ALA A CA 1
ATOM 598 C C . ALA A 1 80 ? -16.117 -8.852 3.213 1.00 96.50 80 ALA A C 1
ATOM 600 O O . ALA A 1 80 ? -16.808 -8.998 4.219 1.00 96.50 80 ALA A O 1
ATOM 601 N N . LEU A 1 81 ? -15.011 -8.097 3.223 1.00 95.00 81 LEU A N 1
ATOM 602 C CA . LEU A 1 81 ? -14.539 -7.368 4.403 1.00 95.00 81 LEU A CA 1
ATOM 603 C C . LEU A 1 81 ? -15.541 -6.297 4.852 1.00 95.00 81 LEU A C 1
ATOM 605 O O . LEU A 1 81 ? -15.792 -6.190 6.044 1.00 95.00 81 LEU A O 1
ATOM 609 N N . LYS A 1 82 ? -16.159 -5.555 3.920 1.00 93.50 82 LYS A N 1
ATOM 610 C CA . LYS A 1 82 ? -17.227 -4.580 4.232 1.00 93.50 82 LYS A CA 1
ATOM 611 C C . LYS A 1 82 ? -18.461 -5.227 4.865 1.00 93.50 82 LYS A C 1
ATOM 613 O O . LYS A 1 82 ? -19.182 -4.565 5.604 1.00 93.50 82 LYS A O 1
ATOM 618 N N . GLN A 1 83 ? -18.736 -6.488 4.537 1.00 94.94 83 GLN A N 1
ATOM 619 C CA . GLN A 1 83 ? -19.887 -7.234 5.055 1.00 94.94 83 GLN A CA 1
ATOM 620 C C . GLN A 1 83 ? -19.593 -7.933 6.388 1.00 94.94 83 GLN A C 1
ATOM 622 O O . GLN A 1 83 ? -20.520 -8.237 7.139 1.00 94.94 83 GLN A O 1
ATOM 627 N N . ALA A 1 84 ? -18.323 -8.200 6.690 1.00 92.75 84 ALA A N 1
ATOM 628 C CA . ALA A 1 84 ? -17.915 -8.858 7.920 1.00 92.75 84 ALA A CA 1
ATOM 629 C C . ALA A 1 84 ? -18.037 -7.916 9.129 1.00 92.75 84 ALA A C 1
ATOM 631 O O . ALA A 1 84 ? -17.548 -6.786 9.127 1.00 92.75 84 ALA A O 1
ATOM 632 N N . ALA A 1 85 ? -18.659 -8.403 10.206 1.00 86.06 85 ALA A N 1
ATOM 633 C CA . ALA A 1 85 ? -18.830 -7.619 11.423 1.00 86.06 85 ALA A CA 1
ATOM 634 C C . ALA A 1 85 ? -17.47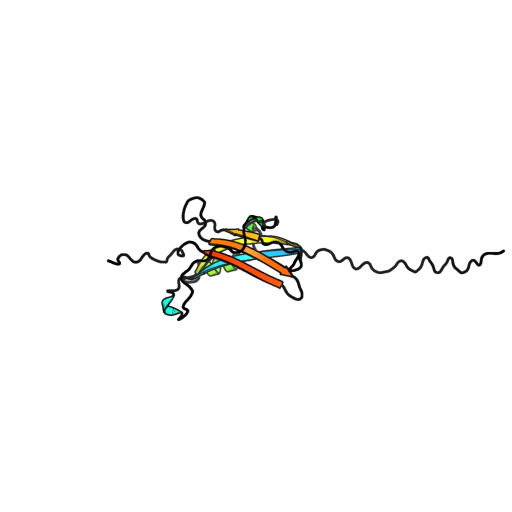2 -7.226 12.032 1.00 86.06 85 ALA A C 1
ATOM 636 O O . ALA A 1 85 ? -16.633 -8.075 12.335 1.00 86.06 85 ALA A O 1
ATOM 637 N N . GLY A 1 86 ? -17.282 -5.923 12.245 1.00 86.56 86 GLY A N 1
ATOM 638 C CA . GLY A 1 86 ? -16.094 -5.382 12.899 1.00 86.56 86 GLY A CA 1
ATOM 639 C C . GLY A 1 86 ? -14.846 -5.304 12.019 1.00 86.56 86 GLY A C 1
ATOM 640 O O . GLY A 1 86 ? -13.771 -5.092 12.575 1.00 86.56 86 GLY A O 1
ATOM 641 N N . LEU A 1 87 ? -14.962 -5.454 10.695 1.00 91.06 87 LEU A N 1
ATOM 642 C CA . LEU A 1 87 ? -13.889 -5.174 9.738 1.00 91.06 87 LEU A CA 1
ATOM 643 C C . LEU A 1 87 ? -14.264 -3.980 8.858 1.00 91.06 87 LEU A C 1
ATOM 645 O O . LEU A 1 87 ? -15.389 -3.878 8.381 1.00 91.06 87 LEU A O 1
ATOM 649 N N . THR A 1 88 ? -13.302 -3.091 8.623 1.00 91.31 88 THR A N 1
ATOM 650 C CA . THR A 1 88 ? -13.511 -1.899 7.792 1.00 91.31 88 THR A CA 1
ATOM 651 C C . THR A 1 88 ? -12.314 -1.705 6.867 1.00 91.31 88 THR A C 1
ATOM 653 O O . THR A 1 88 ? -11.246 -1.319 7.358 1.00 91.31 88 THR A O 1
ATOM 656 N N . PRO A 1 89 ? -12.445 -1.951 5.549 1.00 93.44 89 PRO A N 1
ATOM 657 C CA . PRO A 1 89 ? -11.420 -1.586 4.576 1.00 93.44 89 PRO A CA 1
ATOM 658 C C . PRO A 1 89 ? -11.112 -0.091 4.623 1.00 93.44 89 PRO A C 1
ATOM 660 O O . PRO A 1 89 ? -12.013 0.738 4.731 1.00 93.44 89 PRO A O 1
ATOM 663 N N . VAL A 1 90 ? -9.828 0.241 4.558 1.00 93.50 90 VAL A N 1
ATOM 664 C CA . VAL A 1 90 ? -9.307 1.614 4.637 1.00 93.50 90 VAL A CA 1
ATOM 665 C C . VAL A 1 90 ? -8.472 1.992 3.419 1.00 93.50 90 VAL A C 1
ATOM 667 O O . VAL A 1 90 ? -8.385 3.175 3.103 1.00 93.50 90 VAL A O 1
ATOM 670 N N . ILE A 1 91 ? -7.871 1.011 2.737 1.00 94.94 91 ILE A N 1
ATOM 671 C CA . ILE A 1 91 ? -7.107 1.200 1.499 1.00 94.94 91 ILE A CA 1
ATOM 672 C C . ILE A 1 91 ? -7.375 0.004 0.586 1.00 94.94 91 ILE A C 1
ATOM 674 O O . ILE A 1 91 ? -7.285 -1.137 1.036 1.00 94.94 91 ILE A O 1
ATOM 678 N N . HIS A 1 92 ? -7.652 0.262 -0.690 1.00 96.62 92 HIS A N 1
ATOM 679 C CA . HIS A 1 92 ? -7.642 -0.742 -1.749 1.00 96.62 92 HIS A CA 1
ATOM 680 C C . HIS A 1 92 ? -6.934 -0.144 -2.965 1.00 96.62 92 HIS A C 1
ATOM 682 O O . HIS A 1 92 ? -7.444 0.774 -3.602 1.00 96.62 92 HIS A O 1
ATOM 688 N N . THR A 1 93 ? -5.720 -0.611 -3.242 1.00 96.12 93 THR A N 1
ATOM 689 C CA . THR A 1 93 ? -4.874 -0.058 -4.304 1.00 96.12 93 THR A CA 1
ATOM 690 C C . THR A 1 93 ? -4.072 -1.152 -4.986 1.00 96.12 93 THR A C 1
ATOM 692 O O . THR A 1 93 ? -3.823 -2.210 -4.403 1.00 96.12 93 THR A O 1
ATOM 695 N N . ALA A 1 94 ? -3.637 -0.884 -6.211 1.00 97.25 94 ALA A N 1
ATOM 696 C CA . ALA A 1 94 ? -2.686 -1.729 -6.901 1.00 97.25 94 ALA A CA 1
ATOM 697 C C . ALA A 1 94 ? -1.726 -0.911 -7.759 1.00 97.25 94 ALA A C 1
ATOM 699 O O . ALA A 1 94 ? -2.049 0.178 -8.238 1.00 97.25 94 ALA A O 1
ATOM 700 N N . TRP A 1 95 ? -0.542 -1.469 -7.980 1.00 96.88 95 TRP A N 1
ATOM 701 C CA . TRP A 1 95 ? 0.478 -0.895 -8.845 1.00 96.88 95 TRP A CA 1
ATOM 702 C C . TRP A 1 95 ? 1.256 -1.982 -9.582 1.00 96.88 95 TRP A C 1
ATOM 704 O O . TRP A 1 95 ? 1.293 -3.148 -9.177 1.00 96.88 95 TRP A O 1
ATOM 714 N N . GLN A 1 96 ? 1.897 -1.592 -10.677 1.00 96.25 96 GLN A N 1
ATOM 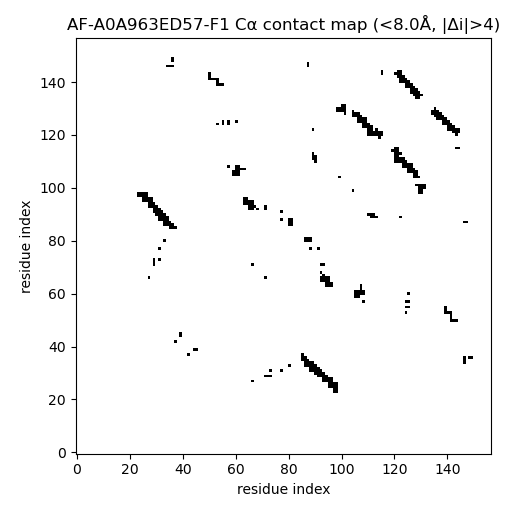715 C CA . GLN A 1 96 ? 2.813 -2.436 -11.428 1.00 96.25 96 GLN A CA 1
ATOM 716 C C . GLN A 1 96 ? 4.254 -2.122 -11.048 1.00 96.25 96 GLN A C 1
ATOM 718 O O . GLN A 1 96 ? 4.667 -0.961 -11.041 1.00 96.25 96 GLN A O 1
ATOM 723 N N . GLN A 1 97 ? 5.033 -3.166 -10.781 1.00 94.19 97 GLN A N 1
ATOM 724 C CA . GLN A 1 97 ? 6.470 -3.041 -10.572 1.00 94.19 97 GLN A CA 1
ATOM 725 C C . GLN A 1 97 ? 7.238 -4.217 -11.191 1.00 94.19 97 GLN A C 1
ATOM 727 O O . GLN A 1 97 ? 6.742 -5.350 -11.196 1.00 94.19 97 GLN A O 1
ATOM 732 N N . PRO A 1 98 ? 8.464 -3.984 -11.679 1.00 92.94 98 PRO A N 1
ATOM 733 C CA . PRO A 1 98 ? 9.402 -5.055 -11.978 1.00 92.94 98 PRO A CA 1
ATOM 734 C C . PRO A 1 98 ? 9.761 -5.875 -10.734 1.00 92.94 98 PRO A C 1
ATOM 736 O O . PRO A 1 98 ? 9.723 -5.395 -9.603 1.00 92.94 98 PRO A O 1
ATOM 739 N N . ALA A 1 99 ? 10.176 -7.118 -10.956 1.00 91.56 99 ALA A N 1
ATOM 740 C CA . ALA A 1 99 ? 10.729 -8.009 -9.948 1.00 91.56 99 ALA A CA 1
ATOM 741 C C . ALA A 1 99 ? 12.100 -7.508 -9.463 1.00 91.56 99 ALA A C 1
ATOM 743 O O . ALA A 1 99 ? 13.145 -7.978 -9.916 1.00 91.56 99 ALA A O 1
ATOM 744 N N . TYR A 1 100 ? 12.107 -6.540 -8.551 1.00 92.38 100 TYR A N 1
ATOM 745 C CA . TYR A 1 100 ? 13.338 -6.015 -7.973 1.00 92.38 100 TYR A CA 1
ATOM 746 C C . TYR A 1 100 ? 13.856 -6.878 -6.825 1.00 92.38 100 TYR A C 1
ATOM 748 O O . TYR A 1 100 ? 13.094 -7.383 -5.998 1.00 92.38 100 TYR A O 1
ATOM 756 N N . SER A 1 101 ? 15.181 -6.996 -6.734 1.00 92.81 101 SER A N 1
ATOM 757 C CA . SER A 1 101 ? 15.837 -7.541 -5.545 1.00 92.81 101 SER A CA 1
ATOM 758 C C . SER A 1 101 ? 15.643 -6.612 -4.342 1.00 92.81 101 SER A C 1
ATOM 760 O O . SER A 1 101 ? 15.361 -5.425 -4.501 1.00 92.81 101 SER A O 1
ATOM 762 N N . ARG A 1 102 ? 15.846 -7.121 -3.120 1.00 91.50 102 ARG A N 1
ATOM 763 C CA . ARG A 1 102 ? 15.680 -6.344 -1.872 1.00 91.50 102 ARG A CA 1
ATOM 764 C C . ARG A 1 102 ? 16.435 -5.007 -1.864 1.00 91.50 102 ARG A C 1
ATOM 766 O O . ARG A 1 102 ? 15.933 -4.047 -1.288 1.00 91.50 102 ARG A O 1
ATOM 773 N N . ASN A 1 103 ? 17.610 -4.956 -2.494 1.00 91.62 103 ASN A N 1
ATOM 774 C CA . ASN A 1 103 ? 18.455 -3.758 -2.543 1.00 91.62 103 ASN A CA 1
ATOM 775 C C . ASN A 1 103 ? 18.073 -2.796 -3.680 1.00 91.62 103 ASN A C 1
ATOM 777 O O . ASN A 1 103 ? 18.460 -1.635 -3.635 1.00 91.62 103 ASN A O 1
ATOM 781 N N . ALA A 1 104 ? 17.357 -3.277 -4.699 1.00 92.12 104 ALA A N 1
ATOM 782 C CA . ALA A 1 104 ? 16.919 -2.478 -5.843 1.00 92.12 104 ALA A CA 1
ATOM 783 C C . ALA A 1 104 ? 15.469 -1.984 -5.707 1.00 92.12 104 ALA A C 1
ATOM 785 O O . ALA A 1 104 ? 15.095 -1.011 -6.353 1.00 92.12 104 ALA A O 1
ATOM 786 N N . ALA A 1 105 ? 14.652 -2.657 -4.893 1.00 93.56 105 ALA A N 1
ATOM 787 C CA . ALA A 1 105 ? 13.260 -2.296 -4.677 1.00 93.56 105 ALA A CA 1
ATOM 788 C C . ALA A 1 105 ? 13.151 -1.008 -3.854 1.00 93.56 105 ALA A C 1
ATOM 790 O O . ALA A 1 105 ? 13.685 -0.920 -2.745 1.00 93.56 105 ALA A O 1
ATOM 791 N N . THR A 1 106 ? 12.398 -0.040 -4.363 1.00 94.19 106 THR A N 1
ATOM 792 C CA . THR A 1 106 ? 11.993 1.145 -3.604 1.00 94.19 106 THR A CA 1
ATOM 793 C C . THR A 1 106 ? 10.599 0.938 -3.001 1.00 94.19 106 THR A C 1
ATOM 795 O O . THR A 1 106 ? 9.779 0.225 -3.593 1.00 94.19 106 THR A O 1
ATOM 798 N N . PRO A 1 107 ? 10.320 1.495 -1.806 1.00 95.44 107 PRO A N 1
ATOM 799 C CA . PRO A 1 107 ? 8.992 1.438 -1.205 1.00 95.44 107 PRO A CA 1
ATOM 800 C C . PRO A 1 107 ? 7.956 2.162 -2.071 1.00 95.44 107 PRO A C 1
ATOM 802 O O . PRO A 1 107 ? 8.283 3.065 -2.831 1.00 95.44 107 PRO A O 1
ATOM 805 N N . PHE A 1 108 ? 6.698 1.770 -1.941 1.00 94.94 108 PHE A N 1
ATOM 806 C CA . PHE A 1 108 ? 5.546 2.446 -2.514 1.00 94.94 108 PHE A CA 1
ATOM 807 C C . PHE A 1 108 ? 4.809 3.183 -1.397 1.00 94.94 108 PHE A C 1
ATOM 809 O O . PHE A 1 108 ? 4.385 2.550 -0.426 1.00 94.94 108 PHE A O 1
ATOM 816 N N . TYR A 1 109 ? 4.676 4.503 -1.526 1.00 94.38 109 TYR A N 1
ATOM 817 C CA . TYR A 1 109 ? 3.880 5.298 -0.599 1.00 94.38 109 TYR A CA 1
ATOM 818 C C . TYR A 1 109 ? 2.390 5.055 -0.822 1.00 94.38 109 TYR A C 1
ATOM 820 O O . TYR A 1 109 ? 1.895 5.091 -1.950 1.00 94.38 109 TYR A O 1
ATOM 828 N N . LEU A 1 110 ? 1.665 4.852 0.272 1.00 93.19 110 LEU A N 1
ATOM 829 C CA . LEU A 1 110 ? 0.217 4.754 0.267 1.00 93.19 110 LEU A CA 1
ATOM 830 C C . LEU A 1 110 ? -0.392 5.568 1.402 1.00 93.19 110 LEU A C 1
ATOM 832 O O . LEU A 1 110 ? 0.216 5.789 2.449 1.00 93.19 110 LEU A O 1
ATOM 836 N N . LYS A 1 111 ? -1.632 5.994 1.185 1.00 93.50 111 LYS A N 1
ATOM 837 C CA . LYS A 1 111 ? -2.446 6.674 2.184 1.00 93.50 111 LYS A CA 1
ATOM 838 C C . LYS A 1 111 ? -3.915 6.331 2.000 1.00 93.50 111 LYS A C 1
ATOM 840 O O . LYS A 1 111 ? -4.340 5.974 0.903 1.00 93.50 111 LYS A O 1
ATOM 845 N N . SER A 1 112 ? -4.678 6.439 3.076 1.00 93.19 112 SER A N 1
ATOM 846 C CA . SER A 1 112 ? -6.131 6.344 3.042 1.00 93.19 112 SER A CA 1
ATOM 847 C C . SER A 1 112 ? -6.756 7.629 2.509 1.00 93.19 112 SER A C 1
ATOM 849 O O . SER A 1 112 ? -6.291 8.718 2.841 1.00 93.19 112 SER A O 1
ATOM 851 N N . ASP A 1 113 ? -7.880 7.503 1.805 1.00 91.06 113 ASP A N 1
ATOM 852 C CA . ASP A 1 113 ? -8.686 8.655 1.371 1.00 91.06 113 ASP A CA 1
ATOM 853 C C . ASP A 1 113 ? -9.333 9.395 2.551 1.00 91.06 113 ASP A C 1
ATOM 855 O O . ASP A 1 113 ? -9.625 10.586 2.479 1.00 91.06 113 ASP A O 1
ATOM 859 N N . ARG A 1 114 ? -9.570 8.687 3.662 1.00 89.50 114 ARG A N 1
ATOM 860 C CA . ARG A 1 114 ? -10.071 9.298 4.892 1.00 89.50 114 ARG A CA 1
ATOM 861 C C . ARG A 1 114 ? -8.956 10.091 5.561 1.00 89.50 114 ARG A C 1
ATOM 863 O O . ARG A 1 114 ? -7.894 9.548 5.851 1.00 89.50 114 ARG A O 1
ATOM 870 N N . GLU A 1 115 ? -9.258 11.332 5.905 1.00 90.44 115 GLU A N 1
ATOM 871 C CA . GLU A 1 115 ? -8.382 12.215 6.669 1.00 90.44 115 GLU A CA 1
ATOM 872 C C . GLU A 1 115 ? -8.945 12.450 8.081 1.00 90.44 115 GLU A C 1
ATOM 874 O O . GLU A 1 115 ? -10.162 12.432 8.290 1.00 90.44 115 GLU A O 1
ATOM 879 N N . ILE A 1 116 ? -8.063 12.640 9.068 1.00 88.38 116 ILE A N 1
ATOM 880 C CA . ILE A 1 116 ? -8.438 13.050 10.439 1.00 88.38 116 ILE A CA 1
ATOM 881 C C . ILE A 1 116 ? -8.404 14.574 10.622 1.00 88.38 116 ILE A C 1
ATOM 883 O O . ILE A 1 116 ? -9.048 15.107 11.522 1.00 88.38 116 ILE A O 1
ATOM 887 N N . ALA A 1 117 ? -7.660 15.259 9.759 1.00 88.50 117 ALA A N 1
ATOM 888 C CA . ALA A 1 117 ? -7.556 16.704 9.616 1.00 88.50 117 ALA A CA 1
ATOM 889 C C . ALA A 1 117 ? -7.108 16.992 8.172 1.00 88.50 117 ALA A C 1
ATOM 891 O O . ALA A 1 117 ? -6.516 16.100 7.564 1.00 88.50 117 ALA A O 1
ATOM 892 N N . PRO A 1 118 ? -7.350 18.192 7.614 1.00 91.31 118 PRO A N 1
ATOM 893 C CA . PRO A 1 118 ? -6.963 18.503 6.239 1.00 91.31 118 PRO A CA 1
ATOM 894 C C . PRO A 1 118 ? -5.492 18.169 5.952 1.00 91.31 118 PRO A C 1
ATOM 896 O O . PRO A 1 118 ? -4.595 18.650 6.646 1.00 91.31 118 PRO A O 1
ATOM 899 N N . GLY A 1 119 ? -5.251 17.321 4.952 1.00 88.94 119 GLY A N 1
ATOM 900 C CA . GLY A 1 119 ? -3.916 16.861 4.559 1.00 88.94 119 GLY A CA 1
ATOM 901 C C . GLY A 1 119 ? -3.284 15.829 5.498 1.00 88.94 119 GLY A C 1
ATOM 902 O O . GLY A 1 119 ? -2.124 15.475 5.313 1.00 88.94 119 GLY A O 1
ATOM 903 N N . THR A 1 120 ? -4.019 15.341 6.499 1.00 89.38 120 THR A N 1
ATOM 904 C CA . THR A 1 120 ? -3.550 14.343 7.468 1.00 89.38 120 THR A CA 1
ATOM 905 C C . THR A 1 120 ? -4.358 13.053 7.306 1.00 89.38 120 THR A C 1
ATOM 907 O O . THR A 1 120 ? -5.456 12.943 7.870 1.00 89.38 120 THR A O 1
ATOM 910 N N . PRO A 1 121 ? -3.855 12.064 6.545 1.00 91.50 121 PRO A N 1
ATOM 911 C CA . PRO A 1 121 ? -4.572 10.815 6.315 1.00 91.50 121 PRO A CA 1
ATOM 912 C C . PRO A 1 121 ? -4.724 10.013 7.615 1.00 91.50 121 PRO A C 1
ATOM 914 O O . PRO A 1 121 ? -3.881 10.063 8.511 1.00 91.50 121 PRO A O 1
ATOM 917 N N . LEU A 1 122 ? -5.819 9.258 7.726 1.00 89.88 122 LEU A N 1
ATOM 918 C CA . LEU A 1 122 ? -6.073 8.358 8.853 1.00 89.88 122 LEU A CA 1
ATOM 919 C C . LEU A 1 122 ? -4.986 7.288 8.957 1.00 89.88 122 LEU A C 1
ATOM 921 O O . LEU A 1 122 ? -4.523 6.994 10.060 1.00 89.88 122 LEU A O 1
ATOM 925 N N . ILE A 1 123 ? -4.626 6.700 7.818 1.00 91.19 123 ILE A N 1
ATOM 926 C CA . ILE A 1 123 ? -3.531 5.746 7.679 1.00 91.19 123 ILE A CA 1
ATOM 927 C C . ILE A 1 123 ? -2.653 6.188 6.521 1.00 91.19 123 ILE A C 1
ATOM 929 O O . ILE A 1 123 ? -3.149 6.492 5.437 1.00 91.19 123 ILE A O 1
ATOM 933 N N . GLU A 1 124 ? -1.349 6.158 6.731 1.00 92.25 124 GLU A N 1
ATOM 934 C CA . GLU A 1 124 ? -0.369 6.288 5.664 1.00 92.25 124 GLU A CA 1
A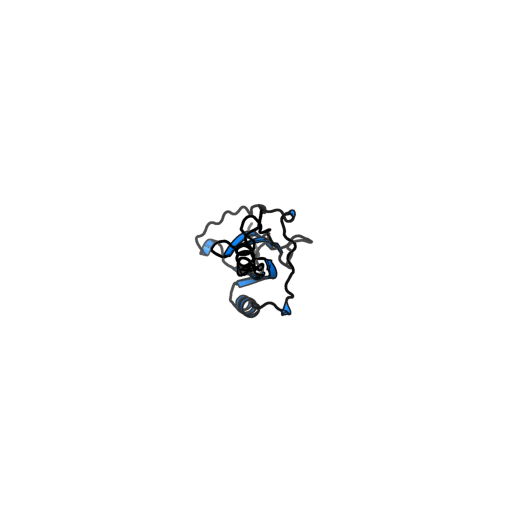TOM 935 C C . GLU A 1 124 ? 0.888 5.500 5.982 1.00 92.25 124 GLU A C 1
ATOM 937 O O . GLU A 1 124 ? 1.089 5.034 7.103 1.00 92.25 124 GLU A O 1
ATOM 942 N N . GLY A 1 125 ? 1.733 5.359 4.977 1.00 92.50 125 GLY A N 1
ATOM 943 C CA . GLY A 1 125 ? 3.026 4.744 5.144 1.00 92.50 125 GLY A CA 1
ATOM 944 C C . GLY A 1 125 ? 3.516 4.159 3.843 1.00 92.50 125 GLY A C 1
ATOM 945 O O . GLY A 1 125 ? 3.192 4.624 2.749 1.00 92.50 125 GLY A O 1
ATOM 946 N N . MET A 1 126 ? 4.327 3.130 3.980 1.00 94.19 126 MET A N 1
ATOM 947 C CA . MET A 1 126 ? 5.188 2.653 2.928 1.00 94.19 126 MET A CA 1
ATOM 948 C C . MET A 1 126 ? 5.172 1.134 2.858 1.00 94.19 126 MET A C 1
ATOM 950 O O . MET A 1 126 ? 5.247 0.430 3.866 1.00 94.19 126 MET A O 1
ATOM 954 N N . VAL A 1 127 ? 5.123 0.630 1.629 1.00 95.88 127 VAL A N 1
ATOM 955 C CA . VAL A 1 127 ? 5.130 -0.802 1.337 1.00 95.88 127 VAL A CA 1
ATOM 956 C C . VAL A 1 127 ? 6.273 -1.105 0.395 1.00 95.88 127 VAL A C 1
ATOM 958 O O . VAL A 1 127 ? 6.252 -0.705 -0.767 1.00 95.88 127 VAL A O 1
ATOM 961 N N . LYS A 1 128 ? 7.275 -1.844 0.862 1.00 96.00 128 LYS A N 1
ATOM 962 C CA . LYS A 1 128 ? 8.347 -2.329 -0.005 1.00 96.00 128 LYS A CA 1
ATOM 963 C C . LYS A 1 128 ? 8.107 -3.789 -0.334 1.00 96.00 128 LYS A C 1
ATOM 965 O O . LYS A 1 128 ? 8.101 -4.642 0.549 1.00 96.00 128 LYS A O 1
ATOM 970 N N . VAL A 1 129 ? 7.962 -4.076 -1.622 1.00 96.62 129 VAL A N 1
ATOM 971 C CA . VAL A 1 129 ? 7.869 -5.447 -2.123 1.00 96.62 129 VAL A CA 1
ATOM 972 C C . VAL A 1 129 ? 9.143 -5.768 -2.880 1.00 96.62 129 VAL A C 1
ATOM 974 O O . VAL A 1 129 ? 9.594 -4.986 -3.709 1.00 96.62 129 VAL A O 1
ATOM 977 N N . SER A 1 130 ? 9.748 -6.909 -2.579 1.00 95.44 130 SER A N 1
ATOM 978 C CA . SER A 1 130 ? 10.967 -7.351 -3.250 1.00 95.44 130 SER A CA 1
ATOM 979 C C . SER A 1 130 ? 10.971 -8.855 -3.454 1.00 95.44 130 SER A C 1
ATOM 981 O O . SER A 1 130 ? 10.291 -9.598 -2.745 1.00 95.44 130 SER A O 1
ATOM 983 N N . VAL A 1 131 ? 11.750 -9.311 -4.427 1.00 91.81 131 VAL A N 1
ATOM 984 C CA . VAL A 1 131 ? 11.875 -10.722 -4.779 1.00 91.81 131 VAL A CA 1
ATOM 985 C C . VAL A 1 131 ? 13.304 -11.187 -4.533 1.00 91.81 131 VAL A C 1
ATOM 987 O O . VAL A 1 131 ? 14.276 -10.575 -4.972 1.00 91.81 131 VAL A O 1
ATOM 990 N N . SER A 1 132 ? 13.432 -12.294 -3.812 1.00 89.00 132 SER A N 1
ATOM 991 C CA . SER A 1 132 ? 14.665 -13.074 -3.718 1.00 89.00 132 SER A CA 1
ATOM 992 C C . SER A 1 132 ? 14.321 -14.527 -4.050 1.00 89.00 132 SER A C 1
ATOM 994 O O . SER A 1 132 ? 13.789 -14.791 -5.123 1.00 89.00 132 SER A O 1
ATOM 996 N N . ARG A 1 133 ? 14.543 -15.476 -3.135 1.00 90.38 133 ARG A N 1
ATOM 997 C CA . ARG A 1 133 ? 13.964 -16.824 -3.254 1.00 90.38 133 ARG A CA 1
ATOM 998 C C . ARG A 1 133 ? 12.432 -16.804 -3.172 1.00 90.38 133 ARG A C 1
ATOM 1000 O O . ARG A 1 133 ? 11.783 -17.644 -3.781 1.00 90.38 133 ARG A O 1
ATOM 1007 N N . TYR A 1 134 ? 11.882 -15.847 -2.428 1.00 92.12 134 TYR A N 1
ATOM 1008 C CA . TYR A 1 134 ? 10.449 -15.649 -2.228 1.00 92.12 134 TYR A CA 1
ATOM 1009 C C . TYR A 1 134 ? 10.083 -14.172 -2.393 1.00 92.12 134 TYR A C 1
ATOM 1011 O O . TYR A 1 134 ? 10.965 -13.309 -2.479 1.00 92.12 134 TYR A O 1
ATOM 1019 N N . LEU A 1 135 ? 8.779 -13.896 -2.417 1.00 91.94 135 LEU A N 1
ATOM 1020 C CA . LEU A 1 135 ? 8.247 -12.546 -2.293 1.00 91.94 135 LEU A CA 1
ATOM 1021 C C . LEU A 1 135 ? 8.382 -12.086 -0.837 1.00 91.94 135 LEU A C 1
ATOM 1023 O O . LEU A 1 135 ? 7.970 -12.790 0.083 1.00 91.94 135 LEU A O 1
ATOM 1027 N N . HIS A 1 136 ? 8.942 -10.902 -0.637 1.00 95.69 136 HIS A N 1
ATOM 1028 C CA . HIS A 1 136 ? 9.020 -10.243 0.657 1.00 95.69 136 HIS A CA 1
ATOM 1029 C C . HIS A 1 136 ? 8.200 -8.964 0.622 1.00 95.69 136 HIS A C 1
ATOM 1031 O O . HIS A 1 136 ? 8.293 -8.204 -0.343 1.00 95.69 136 HIS A O 1
ATOM 1037 N N . VAL A 1 137 ? 7.445 -8.730 1.690 1.00 95.62 137 VAL A N 1
ATOM 1038 C CA . VAL A 1 137 ? 6.707 -7.491 1.922 1.00 95.62 137 VAL A CA 1
ATOM 1039 C C . VAL A 1 137 ? 7.194 -6.922 3.245 1.00 95.62 137 VAL A C 1
ATOM 1041 O O . VAL A 1 137 ? 7.050 -7.567 4.280 1.00 95.62 137 VAL A O 1
ATOM 1044 N N . ASP A 1 138 ? 7.792 -5.738 3.189 1.00 94.69 138 ASP A N 1
ATOM 1045 C CA . ASP A 1 138 ? 8.176 -4.965 4.362 1.00 94.69 138 ASP A CA 1
ATOM 1046 C C . ASP A 1 138 ? 7.200 -3.768 4.468 1.00 94.69 138 ASP A C 1
ATOM 1048 O O . ASP A 1 138 ? 6.962 -3.073 3.472 1.00 94.69 138 ASP A O 1
ATOM 1052 N N . LEU A 1 139 ? 6.613 -3.553 5.649 1.00 93.19 139 LEU A N 1
ATOM 1053 C CA . LEU A 1 139 ? 5.581 -2.541 5.904 1.00 93.19 139 LEU A CA 1
ATOM 1054 C C . LEU A 1 139 ? 6.046 -1.572 6.987 1.00 93.19 139 LEU A C 1
ATOM 1056 O O . LEU A 1 139 ? 6.491 -2.009 8.045 1.00 93.19 139 LEU A O 1
ATOM 1060 N N . ASP A 1 140 ? 5.863 -0.283 6.734 1.00 92.50 140 ASP A N 1
ATOM 1061 C CA . ASP A 1 140 ? 6.001 0.782 7.723 1.00 92.50 140 ASP A CA 1
ATOM 1062 C C . ASP A 1 140 ? 4.748 1.653 7.633 1.00 92.50 140 ASP A C 1
ATOM 1064 O O . ASP A 1 140 ? 4.557 2.371 6.653 1.00 92.50 140 ASP A O 1
ATOM 1068 N N . LEU A 1 141 ? 3.822 1.474 8.575 1.00 91.25 141 LEU A N 1
ATOM 1069 C CA . LEU A 1 141 ? 2.470 2.025 8.513 1.00 91.25 141 LEU A CA 1
ATOM 1070 C C . LEU A 1 141 ? 2.144 2.751 9.810 1.00 91.25 141 LEU A C 1
ATOM 1072 O O . LEU A 1 141 ? 2.304 2.203 10.900 1.00 91.25 141 LEU A O 1
ATOM 1076 N N . LEU A 1 142 ? 1.578 3.944 9.674 1.00 89.56 142 LEU A N 1
ATOM 1077 C CA . LEU A 1 142 ? 1.141 4.771 10.781 1.00 89.56 142 LEU A CA 1
ATOM 1078 C C . LEU A 1 142 ? -0.365 4.995 10.705 1.00 89.56 142 LEU A C 1
ATOM 1080 O O . LEU A 1 142 ? -0.889 5.510 9.718 1.00 89.56 142 LEU A O 1
ATOM 1084 N N . MET A 1 143 ? -1.061 4.637 11.783 1.00 87.31 143 MET A N 1
ATOM 1085 C CA . MET A 1 143 ? -2.472 4.955 11.985 1.00 87.31 143 MET A CA 1
ATOM 1086 C C . MET A 1 143 ? -2.591 6.112 12.981 1.00 87.31 143 MET A C 1
ATOM 1088 O O . MET A 1 143 ? -2.187 5.990 14.136 1.00 87.31 143 MET A O 1
ATOM 1092 N N . ARG A 1 144 ? -3.160 7.239 12.546 1.00 84.38 144 ARG A N 1
ATOM 1093 C CA . ARG A 1 144 ? -3.221 8.492 13.324 1.00 84.38 144 ARG A CA 1
ATOM 1094 C C . ARG A 1 144 ? -4.538 8.695 14.080 1.00 84.38 144 ARG A C 1
ATOM 1096 O O . ARG A 1 144 ? -4.694 9.673 14.804 1.00 84.38 144 ARG A O 1
ATOM 1103 N N . GLY A 1 145 ? -5.510 7.801 13.915 1.00 73.31 145 GLY A N 1
ATOM 1104 C CA . GLY A 1 145 ? -6.824 7.935 14.538 1.00 73.31 145 GLY A CA 1
ATOM 1105 C C . GLY A 1 145 ? -7.561 6.611 14.671 1.00 73.31 145 GLY A C 1
ATOM 1106 O O . GLY A 1 145 ? -7.134 5.582 14.155 1.00 73.31 145 GLY A O 1
ATOM 1107 N N . ALA A 1 146 ? -8.689 6.638 15.375 1.00 65.50 146 ALA A N 1
ATOM 1108 C CA . ALA A 1 146 ? -9.484 5.441 15.593 1.00 65.50 146 ALA A CA 1
ATOM 1109 C C . ALA A 1 146 ? -10.257 5.021 14.320 1.00 65.50 146 ALA A C 1
ATOM 1111 O O . ALA A 1 146 ? -10.743 5.882 13.563 1.00 65.50 146 ALA A O 1
ATOM 1112 N N . PRO A 1 147 ? -10.423 3.705 14.083 1.00 59.97 147 PRO A N 1
ATOM 1113 C CA . PRO A 1 147 ? -11.271 3.214 13.006 1.00 59.97 147 PRO A CA 1
ATOM 1114 C C . PRO A 1 147 ? -12.708 3.721 13.175 1.00 59.97 147 PRO A C 1
ATOM 1116 O O . PRO A 1 147 ? -13.191 3.945 14.289 1.00 59.97 147 PRO A O 1
ATOM 1119 N N . ALA A 1 148 ? -13.391 3.962 12.054 1.00 52.44 148 ALA A N 1
ATOM 1120 C CA . ALA A 1 148 ? -14.785 4.393 12.077 1.00 52.44 148 ALA A CA 1
ATOM 1121 C C . ALA A 1 148 ? -15.629 3.333 12.808 1.00 52.44 148 ALA A C 1
ATOM 1123 O O . ALA A 1 148 ? -15.658 2.175 12.398 1.00 52.44 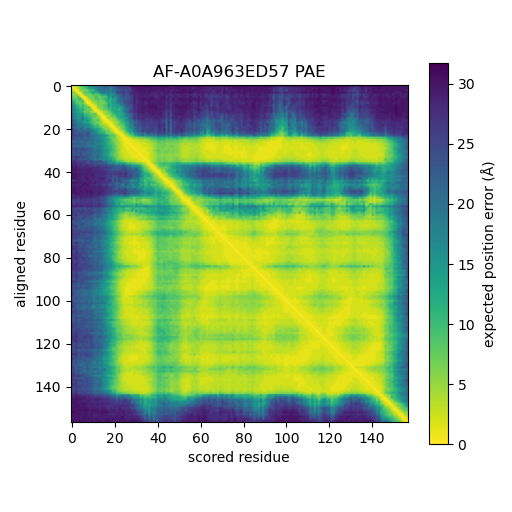148 ALA A O 1
ATOM 1124 N N . GLY A 1 149 ? -16.277 3.727 13.909 1.00 49.00 149 GLY A N 1
ATOM 1125 C CA . GLY A 1 149 ? -17.060 2.825 14.763 1.00 49.00 149 GLY A CA 1
ATOM 1126 C C . GLY A 1 149 ? -16.471 2.575 16.154 1.00 49.00 149 GLY A C 1
ATOM 1127 O O . GLY A 1 149 ? -17.178 2.047 17.010 1.00 49.00 149 GLY A O 1
ATOM 1128 N N . ALA A 1 150 ? -15.241 3.016 16.436 1.00 50.91 15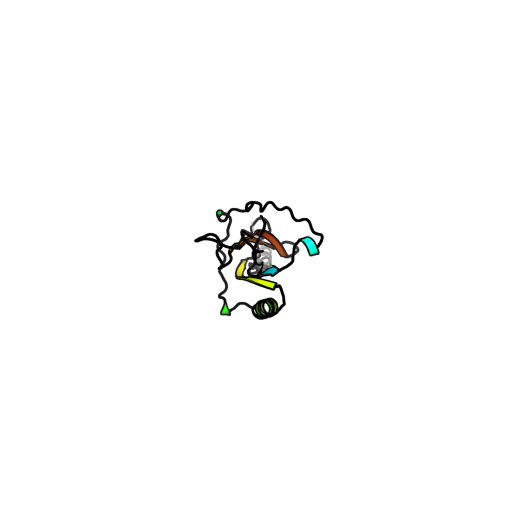0 ALA A N 1
ATOM 1129 C CA . ALA A 1 150 ? -14.784 3.178 17.813 1.00 50.91 150 ALA A CA 1
ATOM 1130 C C . ALA A 1 150 ? -15.534 4.372 18.421 1.00 50.91 150 ALA A C 1
ATOM 1132 O O . ALA A 1 150 ? 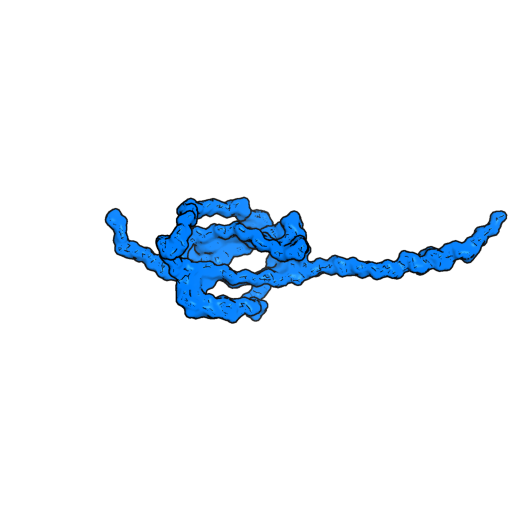-15.112 5.523 18.302 1.00 50.91 150 ALA A O 1
ATOM 1133 N N . ALA A 1 151 ? -16.719 4.109 18.975 1.00 42.34 151 ALA A N 1
ATOM 1134 C CA . ALA A 1 151 ? -17.504 5.109 19.673 1.00 42.34 151 ALA A CA 1
ATOM 1135 C C . ALA A 1 151 ? -16.600 5.833 20.677 1.00 42.34 151 ALA A C 1
ATOM 1137 O O . ALA A 1 151 ? -15.978 5.208 21.538 1.00 42.34 151 ALA A O 1
ATOM 1138 N N . ARG A 1 152 ? -16.525 7.162 20.556 1.00 44.91 152 ARG A N 1
ATOM 1139 C CA . ARG A 1 152 ? -16.021 8.011 21.630 1.00 44.91 152 ARG A CA 1
ATOM 1140 C C . ARG A 1 152 ? -16.937 7.734 22.812 1.00 44.91 152 ARG A C 1
ATOM 1142 O O . ARG A 1 152 ? -18.102 8.120 22.757 1.00 44.91 152 ARG A O 1
ATOM 1149 N N . LEU A 1 153 ? -16.453 7.000 23.813 1.00 43.06 153 LEU A N 1
ATOM 1150 C CA . LEU A 1 153 ? -17.197 6.821 25.053 1.00 43.06 153 LEU A CA 1
ATOM 1151 C C . LEU A 1 153 ? -17.572 8.228 25.549 1.00 43.06 153 LEU A C 1
ATOM 1153 O O . LEU A 1 153 ? -16.672 9.057 25.730 1.00 43.06 153 LEU A O 1
ATOM 1157 N N . PRO A 1 154 ? -18.867 8.557 25.687 1.00 44.38 154 PRO A N 1
ATOM 1158 C CA . PRO A 1 154 ? -19.246 9.791 26.337 1.00 44.38 154 PRO A CA 1
ATOM 1159 C C . PRO A 1 154 ? -18.949 9.617 27.825 1.00 44.38 154 PRO A C 1
ATOM 1161 O O . PRO A 1 154 ? -19.579 8.807 28.499 1.00 44.38 154 PRO A O 1
ATOM 1164 N N . GLY A 1 155 ? -17.987 10.384 28.328 1.00 51.50 155 GLY A N 1
ATOM 1165 C CA . GLY A 1 155 ? -17.783 10.561 29.762 1.00 51.50 155 GLY A CA 1
ATOM 1166 C C . GLY A 1 155 ? -16.530 9.890 30.315 1.00 51.50 155 GLY A C 1
ATOM 1167 O O . GLY A 1 155 ? -16.352 8.678 30.240 1.00 51.50 155 GLY A O 1
ATOM 1168 N N . GLY A 1 156 ? -15.694 10.722 30.927 1.00 41.66 156 GLY A N 1
ATOM 1169 C CA . GLY A 1 156 ? -14.553 10.323 31.736 1.00 41.66 156 GLY A CA 1
ATOM 1170 C C . GLY A 1 156 ? -13.990 11.533 32.475 1.00 41.66 156 GLY A C 1
ATOM 1171 O O . GLY A 1 156 ? -12.922 11.988 32.096 1.00 41.66 156 GLY A O 1
ATOM 1172 N N . PHE A 1 157 ? -14.790 12.010 33.441 1.00 43.56 157 PHE A N 1
ATOM 1173 C CA . PHE A 1 157 ? -14.541 12.923 34.577 1.00 43.56 157 PHE A CA 1
ATOM 1174 C C . PHE A 1 157 ? -13.778 14.236 34.355 1.00 43.56 157 PHE A C 1
ATOM 1176 O O . PHE A 1 157 ? -12.556 14.209 34.110 1.00 43.56 157 PHE A O 1
#

pLDDT: mean 79.55, std 18.31, range [41.66, 97.5]